Protein AF-A0A0A8ZBE8-F1 (afdb_monomer_lite)

InterPro domains:
  IPR004242 Transposon, En/Spm-like [PF02992] (1-113)

Secondary structure (DSSP, 8-state):
-HHHHHHHHHHHH-EEEEETTTTEEEEE----------TTTHHHHH----SSGGG-TT-TT---EE-TTT--EE-TTGGGGGS-TT-HHHH-SSSSSTT----SPPPPP--TTTSPP-

Radius of gyration: 22.3 Å; chains: 1; bounding box: 51×30×59 Å

pLDDT: mean 84.08, std 10.7, range [41.97, 97.25]

Structure (mmCIF, N/CA/C/O backbone):
data_AF-A0A0A8ZBE8-F1
#
_entry.id   AF-A0A0A8ZBE8-F1
#
loop_
_atom_site.group_PDB
_atom_site.id
_atom_site.type_symbol
_atom_site.label_atom_id
_atom_site.label_alt_id
_atom_site.label_comp_id
_atom_site.label_asym_id
_atom_site.label_entity_id
_atom_site.label_seq_id
_atom_site.pdbx_PDB_ins_code
_atom_site.Cartn_x
_atom_site.Cartn_y
_atom_site.Cartn_z
_atom_site.occupancy
_atom_site.B_iso_or_equiv
_atom_site.auth_seq_id
_atom_site.auth_comp_id
_atom_site.auth_asym_id
_atom_site.auth_atom_id
_atom_site.pdbx_PDB_model_num
ATOM 1 N N . MET A 1 1 ? 3.408 -3.985 16.726 1.00 68.81 1 MET A N 1
ATOM 2 C CA . MET A 1 1 ? 2.037 -4.432 16.395 1.00 68.81 1 MET A CA 1
ATOM 3 C C . MET A 1 1 ? 1.374 -5.246 17.496 1.00 68.81 1 MET A C 1
ATOM 5 O O . MET A 1 1 ? 0.179 -5.074 17.662 1.00 68.81 1 MET A O 1
ATOM 9 N N . GLN A 1 2 ? 2.098 -6.071 18.264 1.00 75.12 2 GLN A N 1
ATOM 10 C CA . GLN A 1 2 ? 1.511 -6.863 19.362 1.00 75.12 2 GLN A CA 1
ATOM 11 C C . GLN A 1 2 ? 0.589 -6.066 20.313 1.00 75.12 2 GLN A C 1
ATOM 13 O O . GLN A 1 2 ? -0.542 -6.503 20.481 1.00 75.12 2 GLN A O 1
ATOM 18 N N . PRO A 1 3 ? 0.959 -4.860 20.805 1.00 78.38 3 PRO A N 1
ATOM 19 C CA . PRO A 1 3 ? 0.085 -4.110 21.714 1.00 78.38 3 PRO A CA 1
ATOM 20 C C . PRO A 1 3 ? -1.285 -3.768 21.110 1.00 78.38 3 PRO A C 1
ATOM 22 O O . PRO A 1 3 ? -2.300 -3.836 21.790 1.00 78.38 3 PRO A O 1
ATOM 25 N N . LEU A 1 4 ? -1.321 -3.465 19.808 1.00 83.75 4 LEU A N 1
ATOM 26 C CA . LEU A 1 4 ? -2.555 -3.148 19.092 1.00 83.75 4 LEU A CA 1
ATOM 27 C C . LEU A 1 4 ? -3.443 -4.390 18.919 1.00 83.75 4 LEU A C 1
ATOM 29 O O . LEU A 1 4 ? -4.663 -4.302 19.009 1.00 83.75 4 LEU A O 1
ATOM 33 N N . VAL A 1 5 ? -2.833 -5.552 18.671 1.00 85.62 5 VAL A N 1
ATOM 34 C CA . VAL A 1 5 ? -3.559 -6.826 18.561 1.00 85.62 5 VAL A CA 1
ATOM 35 C C . VAL A 1 5 ? -4.200 -7.182 19.901 1.00 85.62 5 VAL A C 1
ATOM 37 O O . VAL A 1 5 ? -5.382 -7.514 19.934 1.00 85.62 5 VAL A O 1
ATOM 40 N N . ASP A 1 6 ? -3.45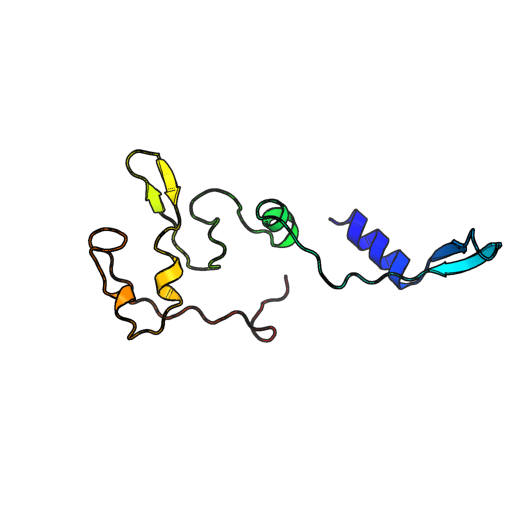8 -7.029 20.998 1.00 89.62 6 ASP A N 1
ATOM 41 C CA . ASP A 1 6 ? -3.947 -7.320 22.348 1.00 89.62 6 ASP A CA 1
ATOM 42 C C . ASP A 1 6 ? -5.111 -6.395 22.746 1.00 89.62 6 ASP A C 1
ATOM 44 O O . ASP A 1 6 ? -6.091 -6.832 23.353 1.00 89.62 6 ASP A O 1
ATOM 48 N N . GLU A 1 7 ? -5.039 -5.113 22.381 1.00 89.62 7 GLU A N 1
ATOM 49 C CA . GLU A 1 7 ? -6.130 -4.155 22.588 1.00 89.62 7 GLU A CA 1
ATOM 50 C C . GLU A 1 7 ? -7.369 -4.508 21.765 1.00 89.62 7 GLU A C 1
ATOM 52 O O . GLU A 1 7 ? -8.481 -4.502 22.298 1.00 89.62 7 GLU A O 1
ATOM 57 N N . PHE A 1 8 ? -7.202 -4.882 20.493 1.00 90.75 8 PHE A N 1
ATOM 58 C CA . PHE A 1 8 ? -8.323 -5.335 19.672 1.00 90.75 8 PHE A CA 1
ATOM 59 C C . PHE A 1 8 ? -8.948 -6.626 20.197 1.00 90.75 8 PHE A C 1
ATOM 61 O O . PHE A 1 8 ? -10.167 -6.765 20.141 1.00 90.75 8 PHE A O 1
ATOM 68 N N . GLN A 1 9 ? -8.153 -7.543 20.750 1.00 90.50 9 GLN A N 1
ATOM 69 C CA . GLN A 1 9 ? -8.664 -8.767 21.362 1.00 90.50 9 GLN A CA 1
ATOM 70 C C . GLN A 1 9 ? -9.562 -8.449 22.568 1.00 90.50 9 GLN A C 1
ATOM 72 O O . GLN A 1 9 ? -10.678 -8.961 22.662 1.00 90.50 9 GLN A O 1
ATOM 77 N N . LYS A 1 10 ? -9.133 -7.520 23.432 1.00 92.38 10 LYS A N 1
ATOM 78 C CA . LYS A 1 10 ? -9.950 -7.028 24.557 1.00 92.38 10 LYS A CA 1
ATOM 79 C C . LYS A 1 10 ? -11.221 -6.328 24.077 1.00 92.38 10 LYS A C 1
ATOM 81 O O . LYS A 1 10 ? -12.300 -6.547 24.620 1.00 92.38 10 LYS A O 1
ATOM 86 N N . LEU A 1 11 ? -11.113 -5.499 23.039 1.00 94.19 11 LEU A N 1
ATOM 87 C CA . LEU A 1 11 ? -12.261 -4.813 22.442 1.00 94.19 11 LEU A CA 1
ATOM 88 C C . LEU A 1 11 ? -13.232 -5.777 21.750 1.00 94.19 11 LEU A C 1
ATOM 90 O O . LEU A 1 11 ? -14.420 -5.477 21.677 1.00 94.19 11 LEU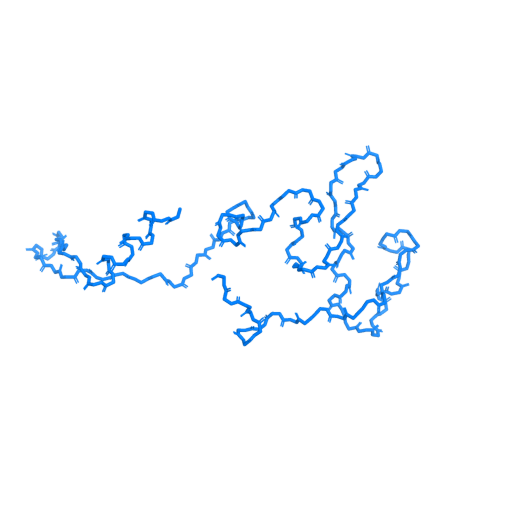 A O 1
ATOM 94 N N . TRP A 1 12 ? -12.767 -6.920 21.251 1.00 94.19 12 TRP A N 1
ATOM 95 C CA . TRP A 1 12 ? -13.628 -7.948 20.670 1.00 94.19 12 TRP A CA 1
ATOM 96 C C . TRP A 1 12 ? -14.487 -8.641 21.736 1.00 94.19 12 TRP A C 1
ATOM 98 O O . TRP A 1 12 ? -15.695 -8.807 21.548 1.00 94.19 12 TRP A O 1
ATOM 108 N N . GLU A 1 13 ? -13.885 -9.000 22.876 1.00 94.75 13 GLU A N 1
ATOM 109 C CA . GLU A 1 13 ? -14.610 -9.530 24.042 1.00 94.75 13 GLU A CA 1
ATOM 110 C C . GLU A 1 13 ? -15.613 -8.491 24.579 1.00 94.75 13 GLU A C 1
ATOM 112 O O . GLU A 1 13 ? -16.798 -8.789 24.800 1.00 94.75 13 GLU A O 1
ATOM 117 N N . GLY A 1 14 ? -15.160 -7.239 24.647 1.00 95.38 14 GLY A N 1
ATOM 118 C CA . GLY A 1 14 ? -15.930 -6.059 25.007 1.00 95.38 14 GLY A CA 1
ATOM 119 C C . GLY A 1 14 ? -15.419 -5.413 26.290 1.00 95.38 14 GLY A C 1
ATOM 120 O O . GLY A 1 14 ? -15.057 -6.093 27.247 1.00 95.38 14 GLY A O 1
ATOM 121 N N . VAL A 1 15 ? -15.423 -4.082 26.321 1.00 95.25 15 VAL A N 1
ATOM 122 C CA . VAL A 1 15 ? -14.983 -3.285 27.477 1.00 95.25 15 VAL A CA 1
ATOM 123 C C . VAL A 1 15 ? -16.104 -2.371 27.955 1.00 95.25 15 VAL A C 1
ATOM 125 O O . VAL A 1 15 ? -16.915 -1.900 27.157 1.00 95.25 15 VAL A O 1
ATOM 128 N N . GLU A 1 16 ? -16.177 -2.119 29.261 1.00 96.81 16 GLU A N 1
ATOM 129 C CA . GLU A 1 16 ? -17.138 -1.159 29.806 1.00 96.81 16 GLU A CA 1
ATOM 130 C C . GLU A 1 16 ? -16.712 0.267 29.426 1.00 96.81 16 GLU A C 1
ATOM 132 O O . GLU A 1 16 ? -15.624 0.719 29.780 1.00 96.81 16 GLU A O 1
ATOM 137 N N . ALA A 1 17 ? -17.577 0.973 28.699 1.00 96.00 17 ALA A N 1
ATOM 138 C CA . ALA A 1 17 ? -17.398 2.366 28.314 1.00 96.00 17 ALA A CA 1
ATOM 139 C C . ALA A 1 17 ? -18.563 3.209 28.845 1.00 96.00 17 ALA A C 1
ATOM 141 O O . ALA A 1 17 ? -19.682 2.723 29.019 1.00 96.00 17 ALA A O 1
ATOM 142 N N . TYR A 1 18 ? -18.303 4.485 29.116 1.00 97.12 18 TYR A N 1
ATOM 143 C CA . TYR A 1 18 ? -19.319 5.429 29.570 1.00 97.12 18 TYR A CA 1
ATOM 144 C C . TYR A 1 18 ? -19.722 6.358 28.428 1.00 97.12 18 TYR A C 1
ATOM 146 O O . TYR A 1 18 ? -18.884 7.064 27.870 1.00 97.12 18 TYR A O 1
ATOM 154 N N . ASP A 1 19 ? -21.011 6.378 28.102 1.00 96.00 19 ASP A N 1
ATOM 155 C CA . ASP A 1 19 ? -21.579 7.321 27.148 1.00 96.00 19 ASP A CA 1
ATOM 156 C C . ASP A 1 19 ? -21.978 8.612 27.876 1.00 96.00 19 ASP A C 1
ATOM 158 O O . ASP A 1 19 ? -22.902 8.628 28.695 1.00 96.00 19 ASP A O 1
ATOM 162 N N . ALA A 1 20 ? -21.277 9.707 27.573 1.00 96.62 20 ALA A N 1
ATOM 163 C CA . ALA A 1 20 ? -21.519 11.014 28.179 1.00 96.62 20 ALA A CA 1
ATOM 164 C C . ALA A 1 20 ? -22.844 11.664 27.738 1.00 96.62 20 ALA A C 1
ATOM 166 O O . ALA A 1 20 ? -23.382 12.489 28.477 1.00 96.62 20 ALA A O 1
ATOM 167 N N . SER A 1 21 ? -23.381 11.293 26.570 1.00 96.69 21 SER A N 1
ATOM 168 C CA . SER A 1 21 ? -24.616 11.864 26.020 1.00 96.69 21 SER A CA 1
ATOM 169 C C . SER A 1 21 ? -25.857 11.346 26.753 1.00 96.69 21 SER A C 1
ATOM 171 O O . SER A 1 21 ? -26.698 12.129 27.189 1.00 96.69 21 SER A O 1
ATOM 173 N N . ILE A 1 22 ? -25.926 10.031 26.973 1.00 96.00 22 ILE A N 1
ATOM 174 C CA . ILE A 1 22 ? -27.020 9.341 27.680 1.00 96.00 22 ILE A CA 1
ATOM 175 C C . ILE A 1 22 ? -26.694 9.028 29.148 1.00 96.00 22 ILE A C 1
ATOM 177 O O . ILE A 1 22 ? -27.544 8.498 29.864 1.00 96.00 22 ILE A O 1
ATOM 181 N N . LYS A 1 23 ? -25.491 9.389 29.617 1.00 96.44 23 LYS A N 1
ATOM 182 C CA . LYS A 1 23 ? -25.005 9.235 31.000 1.00 96.44 23 LYS A CA 1
ATOM 183 C C . LYS A 1 23 ? -25.118 7.805 31.537 1.00 96.44 23 LYS A C 1
ATOM 185 O O . LYS A 1 23 ? -25.548 7.582 32.670 1.00 96.44 23 LYS A O 1
ATOM 190 N N . ARG A 1 24 ? -24.766 6.815 30.716 1.00 97.00 24 ARG A N 1
ATOM 191 C CA . ARG A 1 24 ? -24.875 5.389 31.060 1.00 97.00 24 ARG A CA 1
ATOM 192 C C . ARG A 1 24 ? -23.644 4.615 30.625 1.00 97.00 24 ARG A C 1
ATOM 194 O O . ARG A 1 24 ? -22.960 4.979 29.674 1.00 97.00 24 ARG A O 1
ATOM 201 N N . LYS A 1 25 ? -23.389 3.523 31.340 1.00 97.25 25 LYS A N 1
ATOM 202 C CA . LYS A 1 25 ? -22.366 2.545 30.984 1.00 97.25 25 LYS A CA 1
ATOM 203 C C . LYS A 1 25 ? -22.930 1.563 29.961 1.00 97.25 25 LYS A C 1
ATOM 205 O O . LYS A 1 25 ? -24.084 1.152 30.078 1.00 97.25 25 LYS A O 1
ATOM 210 N N . PHE A 1 26 ? -22.121 1.193 28.981 1.00 96.12 26 PHE A N 1
ATOM 211 C CA . PHE A 1 26 ? -22.445 0.178 27.986 1.00 96.12 26 PHE A CA 1
ATOM 212 C C . PHE A 1 26 ? -21.204 -0.658 27.664 1.00 96.12 26 PHE A C 1
ATOM 214 O O . PHE A 1 26 ? -20.071 -0.236 27.896 1.00 96.12 26 PHE A O 1
ATOM 221 N N . THR A 1 27 ? -21.411 -1.859 27.128 1.00 97.00 27 THR A N 1
ATOM 222 C CA . THR A 1 27 ? -20.313 -2.704 26.651 1.00 97.00 27 THR A CA 1
ATOM 223 C C . THR A 1 27 ? -19.954 -2.299 25.228 1.00 97.00 27 THR A C 1
ATOM 225 O O . THR A 1 27 ? -20.718 -2.536 24.293 1.00 97.00 27 THR A O 1
ATOM 228 N N . MET A 1 28 ? -18.788 -1.684 25.058 1.00 95.56 28 MET A N 1
ATOM 229 C CA . MET A 1 28 ? -18.257 -1.314 23.754 1.00 95.56 28 MET A CA 1
ATOM 230 C C . MET A 1 28 ? -17.495 -2.491 23.152 1.00 95.56 28 MET A C 1
ATOM 232 O O . MET A 1 28 ? -16.614 -3.060 23.799 1.00 95.56 28 MET A O 1
ATOM 236 N N . ARG A 1 29 ? -17.810 -2.819 21.896 1.00 95.44 29 ARG A N 1
ATOM 237 C CA . ARG A 1 29 ? -17.035 -3.754 21.079 1.00 95.44 29 ARG A CA 1
ATOM 238 C C . ARG A 1 29 ? -16.511 -3.064 19.833 1.00 95.44 29 ARG A C 1
ATOM 240 O O . ARG A 1 29 ? -17.224 -2.258 19.240 1.00 95.44 29 ARG A O 1
ATOM 247 N N . ALA A 1 30 ? -15.292 -3.398 19.429 1.00 92.62 30 ALA A N 1
ATOM 248 C CA . ALA A 1 30 ? -14.696 -2.883 18.202 1.00 92.62 30 ALA A CA 1
ATOM 249 C C . ALA A 1 30 ? -14.113 -4.019 17.362 1.00 92.62 30 ALA A C 1
ATOM 251 O O . ALA A 1 30 ? -13.634 -5.022 17.887 1.00 92.62 30 ALA A O 1
ATOM 252 N N . ILE A 1 31 ? -14.164 -3.845 16.043 1.00 90.38 31 ILE A N 1
ATOM 253 C CA . ILE A 1 31 ? -13.654 -4.803 15.063 1.00 90.38 31 ILE A CA 1
ATOM 254 C C . ILE A 1 31 ? -12.816 -4.025 14.060 1.00 90.38 31 ILE A C 1
ATOM 256 O O . ILE A 1 31 ? -13.242 -2.986 13.554 1.00 90.38 31 ILE A O 1
ATOM 260 N N . TYR A 1 32 ? -11.637 -4.546 13.746 1.00 85.00 32 TYR A N 1
ATOM 261 C CA . TYR A 1 32 ? -10.810 -4.024 12.673 1.00 85.00 32 TYR A CA 1
ATOM 262 C C . TYR A 1 32 ? -11.243 -4.628 11.329 1.00 85.00 32 TYR A C 1
ATOM 264 O O . TYR A 1 32 ? -11.150 -5.839 11.136 1.00 85.00 32 TYR A O 1
ATOM 272 N N . LEU A 1 33 ? -11.729 -3.792 10.404 1.00 85.94 33 LEU A N 1
ATOM 273 C CA . LEU A 1 33 ? -12.139 -4.229 9.062 1.00 85.94 33 LEU A CA 1
ATOM 274 C C . LEU A 1 33 ? -11.035 -4.016 8.019 1.00 85.94 33 LEU A C 1
ATOM 276 O O . LEU A 1 33 ? -10.593 -4.969 7.381 1.00 85.94 33 LEU A O 1
ATOM 280 N N . TRP A 1 34 ? -10.601 -2.768 7.831 1.00 85.31 34 TRP A N 1
ATOM 281 C CA . TRP A 1 34 ? -9.517 -2.402 6.922 1.00 85.31 34 TRP A CA 1
ATOM 282 C C . TRP A 1 34 ? -8.817 -1.128 7.397 1.00 85.31 34 TRP A C 1
ATOM 284 O O . TRP A 1 34 ? -9.413 -0.271 8.048 1.00 85.31 34 TRP A O 1
ATOM 294 N N . SER A 1 35 ? -7.558 -0.980 7.009 1.00 81.56 35 SER A N 1
ATOM 295 C CA . SER A 1 35 ? -6.773 0.245 7.128 1.00 81.56 35 SER A CA 1
ATOM 296 C C . SER A 1 35 ? -6.383 0.744 5.743 1.00 81.56 35 SER A C 1
ATOM 298 O O . SER A 1 35 ? -6.267 -0.023 4.783 1.00 81.56 35 SER A O 1
ATOM 300 N N . VAL A 1 36 ? -6.130 2.045 5.648 1.00 85.75 36 VAL A N 1
ATOM 301 C CA . VAL A 1 36 ? -5.423 2.625 4.509 1.00 85.75 36 VAL A CA 1
ATOM 302 C C . VAL A 1 36 ? -4.017 2.939 4.987 1.00 85.75 36 VAL A C 1
ATOM 304 O O . VAL A 1 36 ? -3.824 3.792 5.850 1.00 85.75 36 VAL A O 1
ATOM 307 N N . HIS A 1 37 ? -3.043 2.206 4.463 1.00 82.88 37 HIS A N 1
ATOM 308 C CA . HIS A 1 37 ? -1.636 2.432 4.753 1.00 82.88 37 HIS A CA 1
ATOM 309 C C . HIS A 1 37 ? -1.003 3.231 3.627 1.00 82.88 37 HIS A C 1
ATOM 311 O O . HIS A 1 37 ? -1.268 2.980 2.448 1.00 82.88 37 HIS A O 1
ATOM 317 N N . ASP A 1 38 ? -0.137 4.170 3.993 1.00 86.50 38 ASP A N 1
ATOM 318 C CA . ASP A 1 38 ? 0.815 4.703 3.036 1.00 86.50 38 ASP A CA 1
ATOM 319 C C . ASP A 1 38 ? 1.861 3.631 2.678 1.00 86.50 38 ASP A C 1
ATOM 321 O O . ASP A 1 38 ? 1.902 2.520 3.223 1.00 86.50 38 ASP A O 1
ATOM 325 N N . PHE A 1 39 ? 2.719 3.955 1.715 1.00 81.50 39 PHE A N 1
ATOM 326 C CA . PHE A 1 39 ? 3.725 3.008 1.259 1.00 81.50 39 PHE A CA 1
ATOM 327 C C . PHE A 1 39 ? 4.731 2.640 2.361 1.00 81.50 39 PHE A C 1
ATOM 329 O O . PHE A 1 39 ? 5.252 1.531 2.342 1.00 81.50 39 PHE A O 1
ATOM 336 N N . MET A 1 40 ? 4.994 3.520 3.332 1.00 84.44 40 MET A N 1
ATOM 337 C CA . MET A 1 40 ? 5.944 3.238 4.411 1.00 84.44 40 MET A CA 1
ATOM 338 C C . MET A 1 40 ? 5.358 2.283 5.447 1.00 84.44 40 MET A C 1
ATOM 340 O O . MET A 1 40 ? 6.013 1.301 5.790 1.00 84.44 40 MET A O 1
ATOM 344 N N . ALA A 1 41 ? 4.117 2.512 5.874 1.00 85.69 41 ALA A N 1
ATOM 345 C CA . ALA A 1 41 ? 3.388 1.640 6.785 1.00 85.69 41 ALA A CA 1
ATOM 346 C C . ALA A 1 41 ? 3.188 0.236 6.194 1.00 85.69 41 ALA A C 1
ATOM 348 O O . ALA A 1 41 ? 3.172 -0.746 6.932 1.00 85.69 41 ALA A O 1
ATOM 349 N N . TYR A 1 42 ? 3.140 0.094 4.863 1.00 80.44 42 TYR A N 1
ATOM 350 C CA . TYR A 1 42 ? 3.107 -1.221 4.212 1.00 80.44 42 TYR A CA 1
ATOM 351 C C . TYR A 1 42 ? 4.254 -2.146 4.658 1.00 80.44 42 TYR A C 1
ATOM 353 O O . TYR A 1 42 ? 4.065 -3.359 4.731 1.00 80.44 42 TYR A O 1
ATOM 361 N N . ARG A 1 43 ? 5.417 -1.593 5.032 1.00 84.69 43 ARG A N 1
ATOM 362 C CA . ARG A 1 43 ? 6.522 -2.369 5.616 1.00 84.69 43 ARG A CA 1
ATOM 363 C C . ARG A 1 43 ? 6.100 -3.117 6.871 1.00 84.69 43 ARG A C 1
ATOM 365 O O . ARG A 1 43 ? 6.359 -4.312 6.986 1.00 84.69 43 ARG A O 1
ATOM 372 N N . ASP A 1 44 ? 5.482 -2.399 7.797 1.00 83.81 44 ASP A N 1
ATOM 373 C CA . ASP A 1 44 ? 5.224 -2.888 9.147 1.00 83.81 44 ASP A CA 1
ATOM 374 C C . ASP A 1 44 ? 4.052 -3.867 9.168 1.00 83.81 44 ASP A C 1
ATOM 376 O O . ASP A 1 44 ? 4.050 -4.820 9.943 1.00 83.81 44 ASP A O 1
ATOM 380 N N . PHE A 1 45 ? 3.080 -3.658 8.279 1.00 80.12 45 PHE A N 1
ATOM 381 C CA . PHE A 1 45 ? 1.892 -4.501 8.187 1.00 80.12 45 PHE A CA 1
ATOM 382 C C . PHE A 1 45 ? 2.078 -5.714 7.273 1.00 80.12 45 PHE A C 1
ATOM 384 O O . PHE A 1 45 ? 1.538 -6.771 7.575 1.00 80.12 45 PHE A O 1
ATOM 391 N N . ALA A 1 46 ? 2.828 -5.590 6.172 1.00 79.25 46 ALA A N 1
ATOM 392 C CA . ALA A 1 46 ? 3.006 -6.679 5.206 1.00 79.25 46 ALA A CA 1
ATOM 393 C C . ALA A 1 46 ? 4.351 -7.411 5.321 1.00 79.25 46 ALA A C 1
ATOM 395 O O . ALA A 1 46 ? 4.618 -8.315 4.528 1.00 79.25 46 ALA A O 1
ATOM 396 N N . GLY A 1 47 ? 5.229 -6.995 6.242 1.00 80.56 47 GLY A N 1
ATOM 397 C CA . GLY A 1 47 ? 6.603 -7.502 6.317 1.00 80.56 47 GLY A CA 1
ATOM 398 C C . GLY A 1 47 ? 7.399 -7.237 5.033 1.00 80.56 47 GLY A C 1
ATOM 399 O O . GLY A 1 47 ? 8.332 -7.972 4.707 1.00 80.56 47 GLY A O 1
ATOM 400 N N . TRP A 1 48 ? 7.002 -6.223 4.260 1.00 84.12 48 TRP A N 1
ATOM 401 C CA . TRP A 1 48 ? 7.536 -5.957 2.928 1.00 84.12 48 TRP A CA 1
ATOM 402 C C . TRP A 1 48 ? 8.684 -4.948 2.980 1.00 84.12 48 TRP A C 1
ATOM 404 O O . TRP A 1 48 ? 8.668 -4.001 3.764 1.00 84.12 48 TRP A O 1
ATOM 414 N N . SER A 1 49 ? 9.688 -5.088 2.112 1.00 84.69 49 SER A N 1
ATOM 415 C CA . SER A 1 49 ? 10.717 -4.048 2.008 1.00 84.69 49 SER A CA 1
ATOM 416 C C . SER A 1 49 ? 10.132 -2.808 1.345 1.00 84.69 49 SER A C 1
ATOM 418 O O . SER A 1 49 ? 9.651 -2.889 0.227 1.00 84.69 49 SER A O 1
ATOM 420 N N . THR A 1 50 ? 10.234 -1.637 1.965 1.00 84.69 50 THR A N 1
ATOM 421 C CA . THR A 1 50 ? 9.866 -0.357 1.323 1.00 84.69 50 THR A CA 1
ATOM 422 C C . THR A 1 50 ? 11.044 0.324 0.636 1.00 84.69 50 THR A C 1
ATOM 424 O O . THR A 1 50 ? 10.900 1.383 0.032 1.00 84.69 50 THR A O 1
ATOM 427 N N . HIS A 1 51 ? 12.219 -0.307 0.688 1.00 85.56 51 HIS A N 1
ATOM 428 C CA . HIS A 1 51 ? 13.467 0.235 0.169 1.00 85.56 51 HIS A CA 1
ATOM 429 C C . HIS A 1 51 ? 14.156 -0.733 -0.799 1.00 85.56 51 HIS A C 1
ATOM 431 O O . HIS A 1 51 ? 13.974 -1.955 -0.753 1.00 85.56 51 HIS A O 1
ATOM 437 N N . GLY A 1 52 ? 14.990 -0.170 -1.677 1.00 87.00 52 GLY A N 1
ATOM 438 C CA . GLY A 1 52 ? 15.814 -0.935 -2.612 1.00 87.00 52 GLY A CA 1
ATOM 439 C C . GLY A 1 52 ? 15.006 -1.694 -3.668 1.00 87.00 52 GLY A C 1
ATOM 440 O O . GLY A 1 52 ? 13.798 -1.562 -3.783 1.00 87.00 52 GLY A O 1
ATOM 441 N N . ARG A 1 53 ? 15.655 -2.531 -4.478 1.00 85.88 53 ARG A N 1
ATOM 442 C CA . ARG A 1 53 ? 15.015 -3.172 -5.648 1.00 85.88 53 ARG A CA 1
ATOM 443 C C . ARG A 1 53 ? 13.791 -4.041 -5.324 1.00 85.88 53 ARG A C 1
ATOM 445 O O . ARG A 1 53 ? 12.962 -4.244 -6.207 1.00 85.88 53 ARG A O 1
ATOM 452 N N . LEU A 1 54 ? 13.652 -4.497 -4.081 1.00 83.62 54 LEU A N 1
ATOM 453 C CA . LEU A 1 54 ? 12.536 -5.329 -3.623 1.00 83.62 54 LEU A CA 1
ATOM 454 C C . LEU A 1 54 ? 11.285 -4.531 -3.233 1.00 83.62 54 LEU A C 1
ATOM 456 O O . LEU A 1 54 ? 10.258 -5.137 -2.957 1.00 83.62 54 LEU A O 1
ATOM 460 N N . ALA A 1 55 ? 11.325 -3.196 -3.270 1.00 86.62 55 ALA A N 1
ATOM 461 C CA . ALA A 1 55 ? 10.184 -2.395 -2.836 1.00 86.62 55 ALA A CA 1
ATOM 462 C C . ALA A 1 55 ? 9.002 -2.323 -3.808 1.00 86.62 55 ALA A C 1
ATOM 464 O O . ALA A 1 55 ? 8.010 -1.671 -3.509 1.00 86.62 55 ALA A O 1
ATOM 465 N N . CYS A 1 56 ? 9.050 -2.993 -4.962 1.00 84.12 56 CYS A N 1
ATOM 466 C CA . CYS A 1 56 ? 7.929 -2.930 -5.900 1.00 84.12 56 CYS A CA 1
ATOM 467 C C . CYS A 1 56 ? 6.648 -3.472 -5.245 1.00 84.12 56 CYS A C 1
ATOM 469 O O . CYS A 1 56 ? 6.648 -4.630 -4.821 1.00 84.12 56 CYS A O 1
ATOM 471 N N . PRO A 1 57 ? 5.522 -2.736 -5.298 1.00 75.00 57 PRO A N 1
ATOM 472 C CA . PRO A 1 57 ? 4.198 -3.248 -4.902 1.00 75.00 57 PRO A CA 1
ATOM 473 C C . PRO A 1 57 ? 3.719 -4.432 -5.762 1.00 75.00 57 PRO A C 1
ATOM 475 O O . PRO A 1 57 ? 2.710 -5.074 -5.503 1.00 75.00 57 PRO A O 1
ATOM 478 N N . CYS A 1 58 ? 4.460 -4.703 -6.827 1.00 76.00 58 CYS A N 1
ATOM 479 C CA . CYS A 1 58 ? 4.290 -5.727 -7.844 1.00 76.00 58 CYS A CA 1
ATOM 480 C C . CYS A 1 58 ? 4.411 -7.156 -7.289 1.00 76.00 58 CYS A C 1
ATOM 482 O O . CYS A 1 58 ? 4.187 -8.123 -8.012 1.00 76.00 58 CYS A O 1
ATOM 484 N N . GLY A 1 59 ? 4.791 -7.303 -6.021 1.00 73.25 59 GLY A N 1
ATOM 485 C CA . GLY A 1 59 ? 4.877 -8.591 -5.357 1.00 73.25 59 GLY A CA 1
ATOM 486 C C . GLY A 1 59 ? 6.074 -9.433 -5.802 1.00 73.25 59 GLY A C 1
ATOM 487 O O . GLY A 1 59 ? 7.031 -8.963 -6.428 1.00 73.25 59 GLY A O 1
ATOM 488 N N . TYR A 1 60 ? 6.022 -10.712 -5.430 1.00 67.62 60 TYR A N 1
ATOM 489 C CA . TYR A 1 60 ? 7.129 -11.650 -5.589 1.00 67.62 60 TYR A CA 1
ATOM 490 C C . TYR A 1 60 ? 7.531 -11.860 -7.058 1.00 67.62 60 TYR A C 1
ATOM 492 O O . TYR A 1 60 ? 6.705 -11.993 -7.962 1.00 67.62 60 TYR A O 1
ATOM 500 N N . GLY A 1 61 ? 8.844 -11.886 -7.297 1.00 70.00 61 GLY A N 1
ATOM 501 C CA . GLY A 1 61 ? 9.436 -12.031 -8.629 1.00 70.00 61 GLY A CA 1
ATOM 502 C C . GLY A 1 61 ? 9.524 -10.729 -9.424 1.00 70.00 61 GLY A C 1
ATOM 503 O O . GLY A 1 61 ? 10.003 -10.741 -10.554 1.00 70.00 61 GLY A O 1
ATOM 504 N N . CYS A 1 62 ? 9.070 -9.601 -8.875 1.00 75.88 62 CYS A N 1
ATOM 505 C CA . CYS A 1 62 ? 9.392 -8.313 -9.456 1.00 75.88 62 CYS A CA 1
ATOM 506 C C . CYS A 1 62 ? 10.876 -7.983 -9.256 1.00 75.88 62 CYS A C 1
ATOM 508 O O . CYS A 1 62 ? 11.348 -7.869 -8.128 1.00 75.88 62 CYS A O 1
ATOM 510 N N . GLN A 1 63 ? 11.593 -7.760 -10.356 1.00 74.19 63 GLN A N 1
ATOM 511 C CA . GLN A 1 63 ? 12.991 -7.350 -10.323 1.00 74.19 63 GLN A CA 1
ATOM 512 C C . GLN A 1 63 ? 13.105 -5.859 -10.636 1.00 74.19 63 GLN A C 1
ATOM 514 O O . GLN A 1 63 ? 13.187 -5.454 -11.796 1.00 74.19 63 GLN A O 1
ATOM 519 N N . GLY A 1 64 ? 13.105 -5.035 -9.584 1.00 85.56 64 GLY A N 1
ATOM 520 C CA . GLY A 1 64 ? 13.544 -3.649 -9.710 1.00 85.56 64 GLY A CA 1
ATOM 521 C C . GLY A 1 64 ? 15.000 -3.588 -10.174 1.00 85.56 64 GLY A C 1
ATOM 522 O O . GLY A 1 64 ? 15.793 -4.496 -9.920 1.00 85.56 64 GLY A O 1
ATOM 523 N N . PHE A 1 65 ? 15.380 -2.501 -10.831 1.00 88.50 65 PHE A N 1
ATOM 524 C CA . PHE A 1 65 ? 16.762 -2.244 -11.228 1.00 88.50 65 PHE A CA 1
ATOM 525 C C . PHE A 1 65 ? 17.268 -0.965 -10.580 1.00 88.50 65 PHE A C 1
ATOM 527 O O . PHE A 1 65 ? 16.553 -0.274 -9.865 1.00 88.50 65 PHE A O 1
ATOM 534 N N . GLN A 1 66 ? 18.543 -0.676 -10.785 1.00 91.56 66 GLN A N 1
ATOM 535 C CA . GLN A 1 66 ? 19.156 0.553 -10.314 1.00 91.56 66 GLN A CA 1
ATOM 536 C C . GLN A 1 66 ? 19.439 1.440 -11.519 1.00 91.56 66 GLN A C 1
ATOM 538 O O . GLN A 1 66 ? 19.937 0.954 -12.537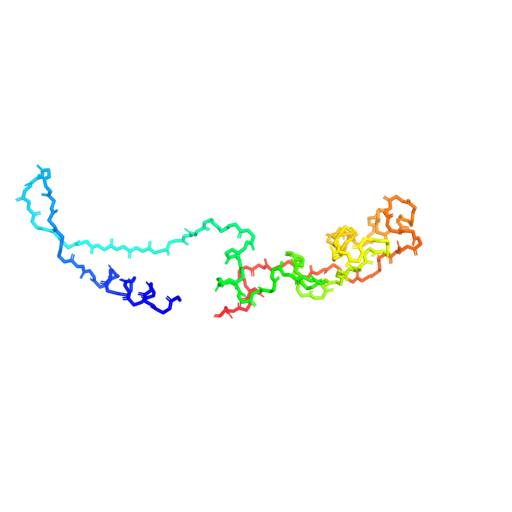 1.00 91.56 66 GLN A O 1
ATOM 543 N N . LEU A 1 67 ? 19.084 2.718 -11.424 1.00 90.69 67 LEU A N 1
ATOM 544 C CA . LEU A 1 67 ? 19.414 3.693 -12.457 1.00 90.69 67 LEU A CA 1
ATOM 545 C C . LEU A 1 67 ? 20.930 3.867 -12.520 1.00 90.69 67 LEU A C 1
ATOM 547 O O . LEU A 1 67 ? 21.569 3.995 -11.479 1.00 90.69 67 LEU A O 1
ATOM 551 N N . HIS A 1 68 ? 21.484 3.894 -13.732 1.00 90.00 68 HIS A N 1
ATOM 552 C CA . HIS A 1 68 ? 22.932 3.966 -13.935 1.00 90.00 68 HIS A CA 1
ATOM 553 C C . HIS A 1 68 ? 23.539 5.232 -13.317 1.00 90.00 68 HIS A C 1
ATOM 555 O O . HIS A 1 68 ? 24.445 5.125 -12.506 1.00 90.00 68 HIS A O 1
ATOM 561 N N . ASN A 1 69 ? 22.977 6.404 -13.628 1.00 92.62 69 ASN A N 1
ATOM 562 C CA . ASN A 1 69 ? 23.542 7.687 -13.193 1.00 92.62 69 ASN A CA 1
ATOM 563 C C . ASN A 1 69 ? 23.116 8.073 -11.770 1.00 92.62 69 ASN A C 1
ATOM 565 O O . ASN A 1 69 ? 23.854 8.724 -11.045 1.00 92.62 69 ASN A O 1
ATOM 569 N N . GLY A 1 70 ? 21.888 7.714 -11.380 1.00 91.69 70 GLY A N 1
ATOM 570 C CA . GLY A 1 70 ? 21.315 8.133 -10.099 1.00 91.69 70 GLY A CA 1
ATOM 571 C C . GLY A 1 70 ? 21.529 7.140 -8.963 1.00 91.69 70 GLY A C 1
ATOM 572 O O . GLY A 1 70 ? 21.221 7.466 -7.824 1.00 91.69 70 GLY A O 1
ATOM 573 N N . HIS A 1 71 ? 21.951 5.908 -9.266 1.00 90.06 71 HIS A N 1
ATOM 574 C CA . HIS A 1 71 ? 22.090 4.798 -8.317 1.00 90.06 71 HIS A CA 1
ATOM 575 C C . HIS A 1 71 ? 20.845 4.503 -7.455 1.00 90.06 71 HIS A C 1
ATOM 577 O O . HIS A 1 71 ? 20.906 3.711 -6.516 1.00 90.06 71 HIS A O 1
ATOM 583 N N . LYS A 1 72 ? 19.687 5.076 -7.795 1.00 90.75 72 LYS A N 1
ATOM 584 C CA . LYS A 1 72 ? 18.412 4.845 -7.113 1.00 90.75 72 LYS A CA 1
ATOM 585 C C . LYS A 1 72 ? 17.748 3.585 -7.648 1.00 90.75 72 LYS A C 1
ATOM 587 O O . LYS A 1 72 ? 17.823 3.294 -8.846 1.00 90.75 72 LYS A O 1
ATOM 592 N N . ALA A 1 73 ? 17.090 2.848 -6.756 1.00 90.81 73 ALA A N 1
ATOM 593 C CA . ALA A 1 73 ? 16.210 1.762 -7.154 1.00 90.81 73 ALA A CA 1
ATOM 594 C C . ALA A 1 73 ? 15.039 2.322 -7.973 1.00 90.81 73 ALA A C 1
ATOM 596 O O . ALA A 1 73 ? 14.495 3.380 -7.663 1.00 90.81 73 ALA A O 1
ATOM 597 N N . CYS A 1 74 ? 14.683 1.616 -9.036 1.00 88.94 74 CYS A N 1
ATOM 598 C CA . CYS A 1 74 ? 13.604 1.965 -9.932 1.00 88.94 74 CYS A CA 1
ATOM 599 C C . CYS A 1 74 ? 12.846 0.700 -10.320 1.00 88.94 74 CYS A C 1
ATOM 601 O O . CYS A 1 74 ? 13.435 -0.363 -10.536 1.00 88.94 74 CYS A O 1
ATOM 603 N N . TRP A 1 75 ? 11.533 0.845 -10.428 1.00 88.50 75 TRP A N 1
ATOM 604 C CA . TRP A 1 75 ? 10.622 -0.218 -10.842 1.00 88.50 75 TRP A CA 1
ATOM 605 C C . TRP A 1 75 ? 9.778 0.183 -12.051 1.00 88.50 75 TRP A C 1
ATOM 607 O O . TRP A 1 75 ? 8.842 -0.516 -12.438 1.00 88.50 75 TRP A O 1
ATOM 617 N N . PHE A 1 76 ? 10.121 1.319 -12.662 1.00 86.19 76 PHE A N 1
ATOM 618 C CA . PHE A 1 76 ? 9.599 1.708 -13.960 1.00 86.19 76 PHE A CA 1
ATOM 619 C C . PHE A 1 76 ? 9.861 0.559 -14.933 1.00 86.19 76 PHE A C 1
ATOM 621 O O . PHE A 1 76 ? 10.998 0.129 -15.040 1.00 86.19 76 PHE A O 1
ATOM 628 N N . ASP A 1 77 ? 8.833 0.057 -15.617 1.00 86.69 77 ASP A N 1
ATOM 629 C CA . ASP A 1 77 ? 8.865 -1.115 -16.515 1.00 86.69 77 ASP A CA 1
ATOM 630 C C . ASP A 1 77 ? 8.615 -2.500 -15.879 1.00 86.69 77 ASP A C 1
ATOM 632 O O . ASP A 1 77 ? 8.265 -3.448 -16.585 1.00 86.69 77 ASP A O 1
ATOM 636 N N . CYS A 1 78 ? 8.669 -2.637 -14.550 1.00 85.31 78 CYS A N 1
ATOM 637 C CA . CYS A 1 78 ? 8.384 -3.916 -13.885 1.00 85.31 78 CYS A CA 1
ATOM 638 C C . CYS A 1 78 ? 6.913 -4.354 -14.013 1.00 85.31 78 CYS A C 1
ATOM 640 O O . CYS A 1 78 ? 6.594 -5.539 -13.905 1.00 85.31 78 CYS A O 1
ATOM 642 N N . HIS A 1 79 ? 6.008 -3.407 -14.273 1.00 84.88 79 HIS A N 1
ATOM 643 C CA . HIS A 1 79 ? 4.569 -3.652 -14.358 1.00 84.88 79 HIS A CA 1
ATOM 644 C C . HIS A 1 79 ? 4.121 -4.264 -15.694 1.00 84.88 79 HIS A C 1
ATOM 646 O O . HIS A 1 79 ? 3.016 -4.800 -15.777 1.00 84.88 79 HIS A O 1
ATOM 652 N N . LYS A 1 80 ? 4.963 -4.250 -16.740 1.00 86.50 80 LYS A N 1
ATOM 653 C CA . LYS A 1 80 ? 4.589 -4.803 -18.057 1.00 86.50 80 LYS A CA 1
ATOM 654 C C . LYS A 1 80 ? 4.219 -6.279 -17.998 1.00 86.50 80 LYS A C 1
ATOM 656 O O . LYS A 1 80 ? 3.418 -6.742 -18.803 1.00 86.50 80 LYS A O 1
ATOM 661 N N . ARG A 1 81 ? 4.761 -7.014 -17.025 1.00 85.19 81 ARG A N 1
ATOM 662 C CA . ARG A 1 81 ? 4.436 -8.426 -16.815 1.00 85.19 81 ARG A CA 1
ATOM 663 C C . ARG A 1 81 ? 2.968 -8.677 -16.457 1.00 85.19 81 ARG A C 1
ATOM 665 O O . ARG A 1 81 ? 2.486 -9.782 -16.663 1.00 85.19 81 ARG A O 1
ATOM 672 N N . PHE A 1 82 ? 2.253 -7.675 -15.938 1.00 84.69 82 PHE A N 1
ATOM 673 C CA . PHE A 1 82 ? 0.826 -7.793 -15.617 1.00 84.69 82 PHE A CA 1
ATOM 674 C C . PHE A 1 82 ? -0.086 -7.648 -16.836 1.00 84.69 82 PHE A C 1
ATOM 676 O O . PHE A 1 82 ? -1.274 -7.953 -16.745 1.00 84.69 82 PHE A O 1
ATOM 683 N N . LEU A 1 83 ? 0.449 -7.194 -17.972 1.00 88.19 83 LEU A N 1
ATOM 684 C CA . LEU A 1 83 ? -0.296 -7.133 -19.223 1.00 88.19 83 LEU A CA 1
ATOM 685 C C . LEU A 1 83 ? -0.492 -8.549 -19.795 1.00 88.19 83 LEU A C 1
ATOM 687 O O . LEU A 1 83 ? 0.331 -9.431 -19.532 1.00 88.19 83 LEU A O 1
ATOM 691 N N . PRO A 1 84 ? -1.529 -8.788 -20.618 1.00 87.75 84 PRO A N 1
ATOM 692 C CA . PRO A 1 84 ? -1.702 -10.059 -21.322 1.00 87.75 84 PRO A CA 1
ATOM 693 C C . PRO A 1 84 ? -0.451 -10.462 -22.111 1.00 87.75 84 PRO A C 1
ATOM 695 O O . PRO A 1 84 ? 0.259 -9.601 -22.627 1.00 87.75 84 PRO A O 1
ATOM 698 N N . GLN A 1 85 ? -0.178 -11.762 -22.246 1.00 87.44 85 GLN A N 1
ATOM 699 C CA . GLN A 1 85 ? 1.039 -12.269 -22.910 1.00 87.44 85 GLN A CA 1
ATOM 700 C C . GLN A 1 85 ? 1.243 -11.719 -24.331 1.00 87.44 85 GLN A C 1
ATOM 702 O O . GLN A 1 85 ? 2.364 -11.410 -24.732 1.00 87.44 85 GLN A O 1
ATOM 707 N N . ASN A 1 86 ? 0.146 -11.511 -25.059 1.00 88.50 86 ASN A N 1
ATOM 708 C CA . ASN A 1 86 ? 0.156 -11.015 -26.435 1.00 88.50 86 ASN A CA 1
ATOM 709 C C . ASN A 1 86 ? 0.117 -9.480 -26.540 1.00 88.50 86 ASN A C 1
ATOM 711 O O . ASN A 1 86 ? 0.016 -8.940 -27.639 1.00 88.50 86 ASN A O 1
ATOM 715 N N . HIS A 1 87 ? 0.204 -8.755 -25.421 1.00 91.12 87 HIS A N 1
ATOM 716 C CA . HIS A 1 87 ? 0.124 -7.298 -25.419 1.00 91.12 87 HIS A CA 1
ATOM 717 C C . HIS A 1 87 ? 1.379 -6.663 -26.041 1.00 91.12 87 HIS A C 1
ATOM 719 O O . HIS A 1 87 ? 2.503 -6.935 -25.613 1.00 91.12 87 HIS A O 1
ATOM 725 N N . GLN A 1 88 ? 1.194 -5.754 -27.005 1.00 90.69 88 GLN A N 1
ATOM 726 C CA . GLN A 1 88 ? 2.281 -5.141 -27.787 1.00 90.69 88 GLN A CA 1
ATOM 727 C C . GLN A 1 88 ? 3.360 -4.490 -26.905 1.00 90.69 88 GLN A C 1
ATOM 729 O O . GLN A 1 88 ? 4.556 -4.673 -27.136 1.00 90.69 88 GLN A O 1
ATOM 734 N N . PHE A 1 89 ? 2.953 -3.812 -25.827 1.00 89.69 89 PHE A N 1
ATOM 735 C CA . PHE A 1 89 ? 3.887 -3.182 -24.886 1.00 89.69 89 PHE A CA 1
ATOM 736 C C . PHE A 1 89 ? 4.863 -4.151 -24.208 1.00 89.69 89 PHE A C 1
ATOM 738 O O . PHE A 1 89 ? 5.977 -3.734 -23.903 1.00 89.69 89 PHE A O 1
ATOM 745 N N . ARG A 1 90 ? 4.543 -5.447 -24.053 1.00 88.69 90 ARG A N 1
ATOM 746 C CA . ARG A 1 90 ? 5.503 -6.424 -23.496 1.00 88.69 90 ARG A CA 1
ATOM 747 C C . ARG A 1 90 ? 6.738 -6.591 -24.384 1.00 88.69 90 ARG A C 1
ATOM 749 O O . ARG A 1 90 ? 7.829 -6.830 -23.872 1.00 88.69 90 ARG A O 1
ATOM 756 N N . LYS A 1 91 ? 6.582 -6.405 -25.698 1.00 86.69 91 LYS A N 1
ATOM 757 C CA . LYS A 1 91 ? 7.649 -6.532 -26.706 1.00 86.69 91 LYS A CA 1
ATOM 758 C C . LYS A 1 91 ? 8.236 -5.179 -27.132 1.00 86.69 91 LYS A C 1
ATOM 760 O O . LYS A 1 91 ? 9.181 -5.149 -27.920 1.00 86.69 91 LYS A O 1
ATOM 765 N N . HIS A 1 92 ? 7.697 -4.071 -26.620 1.00 88.19 92 HIS A N 1
ATOM 766 C CA . HIS A 1 92 ? 8.094 -2.725 -27.014 1.00 88.19 92 HIS A CA 1
ATOM 767 C C . HIS A 1 92 ? 9.424 -2.325 -26.356 1.00 88.19 92 HIS A C 1
ATOM 769 O O . HIS A 1 92 ? 9.468 -1.908 -25.201 1.00 88.19 92 HIS A O 1
ATOM 775 N N . ALA A 1 93 ? 10.516 -2.476 -27.108 1.00 84.19 93 ALA A N 1
ATOM 776 C CA . ALA A 1 93 ? 11.885 -2.311 -26.615 1.00 84.19 93 ALA A CA 1
ATOM 777 C C . ALA A 1 93 ? 12.346 -0.847 -26.471 1.00 84.19 93 ALA A C 1
ATOM 779 O O . ALA A 1 93 ? 13.322 -0.586 -25.769 1.00 84.19 93 ALA A O 1
ATOM 780 N N . ASN A 1 94 ? 11.663 0.094 -27.134 1.00 84.19 94 ASN A N 1
ATOM 781 C CA . ASN A 1 94 ? 12.135 1.480 -27.267 1.00 84.19 94 ASN A CA 1
ATOM 782 C C . ASN A 1 94 ? 11.327 2.497 -26.450 1.00 84.19 94 ASN A C 1
ATOM 784 O O . ASN A 1 94 ? 11.840 3.564 -26.147 1.00 84.19 94 ASN A O 1
ATOM 788 N N . GLY A 1 95 ? 10.085 2.184 -26.070 1.00 83.00 95 GLY A N 1
ATOM 789 C CA . GLY A 1 95 ? 9.231 3.102 -25.290 1.00 83.00 95 GLY A CA 1
ATOM 790 C C . GLY A 1 95 ? 9.330 2.935 -23.777 1.00 83.00 95 GLY A C 1
ATOM 791 O O . GLY A 1 95 ? 8.600 3.591 -23.046 1.00 83.00 95 GLY A O 1
ATOM 792 N N . PHE A 1 96 ? 10.187 2.028 -23.311 1.00 86.12 96 PHE A N 1
ATOM 793 C CA . PHE A 1 96 ? 10.394 1.763 -21.892 1.00 86.12 96 PHE A CA 1
ATOM 794 C C . PHE A 1 96 ? 11.894 1.651 -21.614 1.00 86.12 96 PHE A C 1
ATOM 796 O O . PHE A 1 96 ? 12.664 2.540 -21.973 1.00 86.12 96 PHE A O 1
ATOM 803 N N . ARG A 1 97 ? 12.348 0.551 -21.005 1.00 85.50 97 ARG A N 1
ATOM 804 C CA . ARG A 1 97 ? 13.770 0.300 -20.823 1.00 85.50 97 ARG A CA 1
ATOM 805 C C . ARG A 1 97 ? 14.386 -0.229 -22.119 1.00 85.50 97 ARG A C 1
ATOM 807 O O . ARG A 1 97 ? 13.925 -1.226 -22.675 1.00 85.50 97 ARG A O 1
ATOM 814 N N . LYS A 1 98 ? 15.439 0.458 -22.574 1.00 84.50 98 LYS A N 1
ATOM 815 C CA . LYS A 1 98 ? 16.136 0.187 -23.837 1.00 84.50 98 LYS A CA 1
ATOM 816 C C . LYS A 1 98 ? 16.466 -1.299 -23.972 1.00 84.50 98 LYS A C 1
ATOM 818 O O . LYS A 1 98 ? 17.130 -1.865 -23.106 1.00 84.50 98 LYS A O 1
ATOM 823 N N . ASN A 1 99 ? 16.029 -1.893 -25.081 1.00 84.06 99 ASN A N 1
ATOM 824 C CA . ASN A 1 99 ? 16.276 -3.289 -25.452 1.00 84.06 99 ASN A CA 1
ATOM 825 C C . ASN A 1 99 ? 15.689 -4.339 -24.491 1.00 84.06 99 ASN A C 1
ATOM 827 O O . ASN A 1 99 ? 16.067 -5.505 -24.571 1.00 84.06 99 ASN A O 1
ATOM 831 N N . ILE A 1 100 ? 14.741 -3.971 -23.620 1.00 85.31 100 ILE A N 1
ATOM 832 C CA . ILE A 1 100 ? 14.083 -4.929 -22.724 1.00 85.31 100 ILE A CA 1
ATOM 833 C C . ILE A 1 100 ? 12.730 -5.360 -23.282 1.00 85.31 100 ILE A C 1
ATOM 835 O O . ILE A 1 100 ? 11.834 -4.549 -23.525 1.00 85.31 100 ILE A O 1
ATOM 839 N N . ARG A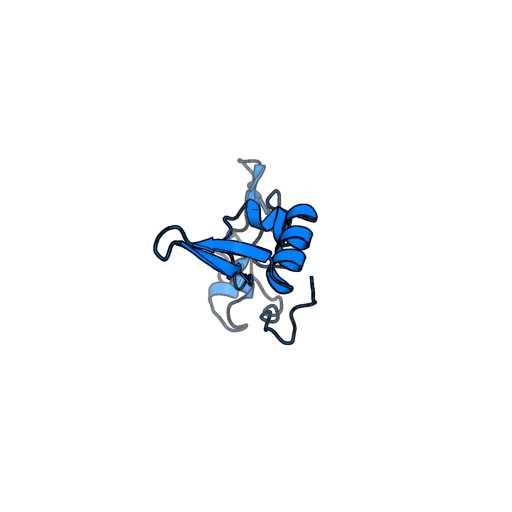 1 101 ? 12.570 -6.677 -23.423 1.00 85.38 101 ARG A N 1
ATOM 840 C CA . ARG A 1 101 ? 11.312 -7.349 -23.756 1.00 85.38 101 ARG A CA 1
ATOM 841 C C . ARG A 1 101 ? 10.941 -8.296 -22.621 1.00 85.38 101 ARG A C 1
ATOM 843 O O . ARG A 1 101 ? 11.811 -8.948 -22.055 1.00 85.38 101 ARG A O 1
ATOM 850 N N . VAL A 1 102 ? 9.656 -8.357 -22.292 1.00 85.19 102 VAL A N 1
ATOM 851 C CA . VAL A 1 102 ? 9.134 -9.163 -21.184 1.00 85.19 102 VAL A CA 1
ATOM 852 C C . VAL A 1 102 ? 8.396 -10.366 -21.751 1.00 85.19 102 VAL A C 1
ATOM 854 O O . VAL A 1 102 ? 7.338 -10.210 -22.359 1.00 85.19 102 VAL A O 1
ATOM 857 N N . PHE A 1 103 ? 8.947 -11.556 -21.523 1.00 82.94 103 PHE A N 1
ATOM 858 C CA . PHE A 1 103 ? 8.352 -12.832 -21.937 1.00 82.94 103 PHE A CA 1
ATOM 859 C C . PHE A 1 103 ? 7.898 -13.696 -20.762 1.00 82.94 103 PHE A C 1
ATOM 861 O O . PHE A 1 103 ? 7.241 -14.707 -20.989 1.00 82.94 103 PHE A O 1
ATOM 868 N N . ASP A 1 104 ? 8.200 -13.283 -19.529 1.00 81.25 104 ASP A N 1
ATOM 869 C CA . ASP A 1 104 ? 7.770 -13.975 -18.314 1.00 81.25 104 ASP A CA 1
ATOM 870 C C . ASP A 1 104 ? 6.265 -14.214 -18.326 1.00 81.25 104 ASP A C 1
ATOM 872 O O . ASP A 1 104 ? 5.516 -13.439 -18.922 1.00 81.25 104 ASP A O 1
ATOM 876 N N . GLU A 1 105 ? 5.798 -15.237 -17.623 1.00 81.00 105 GLU A N 1
ATOM 877 C CA . GLU A 1 105 ? 4.367 -15.414 -17.415 1.00 81.00 105 GLU A CA 1
ATOM 878 C C . GLU A 1 105 ? 3.782 -14.248 -16.611 1.00 81.00 105 GLU A C 1
ATOM 880 O O . GLU A 1 105 ? 4.433 -13.640 -15.746 1.00 81.00 105 GLU A O 1
ATOM 885 N N . THR A 1 106 ? 2.524 -13.918 -16.909 1.00 79.56 106 THR A N 1
ATOM 886 C CA . THR A 1 106 ? 1.767 -12.966 -16.099 1.00 79.56 106 THR A CA 1
ATOM 887 C C . THR A 1 106 ? 1.665 -13.505 -14.673 1.00 79.56 106 THR A C 1
ATOM 889 O O . THR A 1 106 ? 1.170 -14.620 -14.491 1.00 79.56 106 THR A O 1
ATOM 892 N N . PRO A 1 107 ? 2.110 -12.747 -13.648 1.00 78.00 107 PRO A N 1
ATOM 893 C CA . PRO A 1 107 ? 1.972 -13.179 -12.267 1.00 78.00 107 PRO A CA 1
ATOM 894 C C . PRO A 1 107 ? 0.530 -13.550 -11.969 1.00 78.00 107 PRO A C 1
ATOM 896 O O . PRO A 1 107 ? -0.397 -12.835 -12.366 1.00 78.00 107 PRO A O 1
ATOM 899 N N . ARG A 1 108 ? 0.336 -14.643 -11.227 1.00 74.56 108 ARG A N 1
ATOM 900 C CA . ARG A 1 108 ? -0.992 -14.973 -10.716 1.00 74.56 108 ARG A CA 1
ATOM 901 C C . ARG A 1 108 ? -1.484 -13.787 -9.899 1.00 74.56 108 ARG A C 1
ATOM 903 O O . ARG A 1 108 ? -0.825 -13.376 -8.944 1.00 74.56 108 ARG A O 1
ATOM 910 N N . ARG A 1 109 ? -2.646 -13.244 -10.269 1.00 70.31 109 ARG A N 1
ATOM 911 C CA . ARG A 1 109 ? -3.316 -12.255 -9.427 1.00 70.31 109 ARG A CA 1
ATOM 912 C C . ARG A 1 109 ? -3.551 -12.890 -8.065 1.00 70.31 109 ARG A C 1
ATOM 914 O O . ARG A 1 109 ? -4.154 -13.962 -7.973 1.00 70.31 109 ARG A O 1
ATOM 921 N N . LEU A 1 110 ? -3.064 -12.222 -7.027 1.00 66.25 110 LEU A N 1
ATOM 922 C CA . LEU A 1 110 ? -3.407 -12.575 -5.663 1.00 66.25 110 LEU A CA 1
ATOM 923 C C . LEU A 1 110 ? -4.912 -12.352 -5.520 1.00 66.25 110 LEU A C 1
ATOM 925 O O . LEU A 1 110 ? -5.411 -11.233 -5.603 1.00 66.25 110 LEU A O 1
ATOM 929 N N . THR A 1 111 ? -5.642 -13.450 -5.408 1.00 65.25 111 THR A N 1
ATOM 930 C CA . THR A 1 111 ? -7.053 -13.457 -5.034 1.00 65.25 111 THR A CA 1
ATOM 931 C C . THR A 1 111 ? -7.139 -13.942 -3.597 1.00 65.25 111 THR A C 1
ATOM 933 O O . THR A 1 111 ? -6.224 -14.616 -3.129 1.00 65.25 111 THR A O 1
ATOM 936 N N . ARG A 1 112 ? -8.250 -13.670 -2.905 1.00 58.09 112 ARG A N 1
ATOM 937 C CA . ARG A 1 112 ? -8.482 -14.132 -1.522 1.00 58.09 112 ARG A CA 1
ATOM 938 C C . ARG A 1 112 ? -8.224 -15.640 -1.316 1.00 58.09 112 ARG A C 1
ATOM 940 O O . ARG A 1 112 ? -7.928 -16.059 -0.209 1.00 58.09 112 ARG A O 1
ATOM 947 N N . LYS A 1 113 ? -8.335 -16.459 -2.371 1.00 57.53 113 LYS A N 1
ATOM 948 C CA . LYS A 1 113 ? -8.075 -17.911 -2.337 1.00 57.53 113 LYS A CA 1
ATOM 949 C C . LYS A 1 113 ? -6.588 -18.282 -2.441 1.00 57.53 113 LYS A C 1
ATOM 951 O O . LYS A 1 113 ? -6.208 -19.360 -2.011 1.00 57.53 113 LYS A O 1
ATOM 956 N N . ASN A 1 114 ? -5.769 -17.402 -3.020 1.00 57.59 114 ASN A N 1
ATOM 957 C CA . ASN A 1 114 ? -4.355 -17.641 -3.327 1.00 57.59 114 ASN A CA 1
ATOM 958 C C . ASN A 1 114 ? -3.406 -16.692 -2.573 1.00 57.59 114 ASN A C 1
ATOM 960 O O . ASN A 1 114 ? -2.192 -16.762 -2.765 1.00 57.59 114 ASN A O 1
ATOM 964 N N . SER A 1 115 ? -3.933 -15.789 -1.744 1.00 54.12 115 SER A N 1
ATOM 965 C CA . SER A 1 115 ? -3.148 -15.078 -0.740 1.00 54.12 115 SER A CA 1
ATOM 966 C C . SER A 1 115 ? -2.729 -16.086 0.324 1.00 54.12 115 SER A C 1
ATOM 968 O O . SER A 1 115 ? -3.593 -16.658 0.989 1.00 54.12 115 SER A O 1
ATOM 970 N N . ARG A 1 116 ? -1.421 -16.324 0.486 1.00 49.31 116 ARG A N 1
ATOM 971 C CA . ARG A 1 116 ? -0.941 -16.993 1.701 1.00 49.31 116 ARG A CA 1
ATOM 972 C C . ARG A 1 116 ? -1.418 -16.159 2.898 1.00 49.31 116 ARG A C 1
ATOM 974 O O . ARG A 1 116 ? -1.348 -14.931 2.792 1.00 49.31 116 ARG A O 1
ATOM 981 N N . PRO A 1 117 ? -1.930 -16.779 3.974 1.00 41.97 117 PRO A N 1
ATOM 982 C CA . PRO A 1 117 ? -2.125 -16.042 5.213 1.00 41.97 117 PRO A CA 1
ATOM 983 C C . PRO A 1 117 ? -0.780 -15.408 5.589 1.00 41.97 117 PRO A C 1
ATOM 985 O O . PRO A 1 117 ? 0.259 -16.063 5.449 1.00 41.97 117 PRO A O 1
ATOM 988 N N . MET A 1 118 ? -0.814 -14.116 5.926 1.00 46.91 118 MET A N 1
ATOM 989 C CA . MET A 1 118 ? 0.320 -13.455 6.575 1.00 46.91 118 MET A CA 1
ATOM 990 C C . MET A 1 118 ? 0.579 -14.106 7.926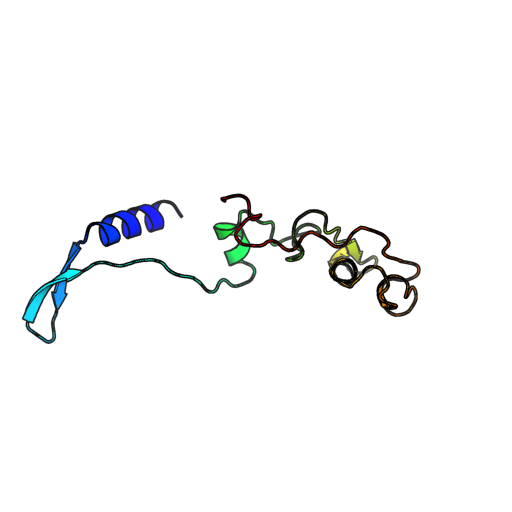 1.00 46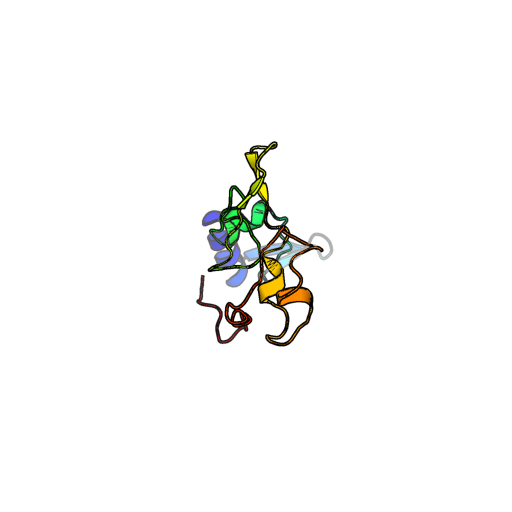.91 118 MET A C 1
ATOM 992 O O . MET A 1 118 ? -0.421 -14.478 8.583 1.00 46.91 118 MET A O 1
#

Organism: Arundo donax (NCBI:txid35708)

Sequence (118 aa):
MQPLVDEFQKLWEGVEAYDASIKRKFTMRAIYLWSVHDFMAYRDFAGWSTHGRLACPCGYGCQGFQLHNGHKACWFDCHKRFLPQNHQFRKHANGFRKNIRVFDETPRRLTRKNSRPM

Foldseek 3Di:
DVVVVVVLVDLQVWDWDADPVVRDIDTHHDDDDDDDDDLVVCCVVVVFDCAAQRNDPLDPPQGWDADPPPRGTDRFVSCLLQDPQPDPVQQPQPPTPHNHHHNDHRPDPDDPVNDDDD